Protein AF-A0A6P8B4L8-F1 (afdb_monomer_lite)

Sequence (142 aa):
MNILAIIWEIICDIYWSIISPDARINEINSLRQLIDVEESTYENYKSKLIDIGLDMTERLEISEMRHVASNRYTENLRRNPSSFRFTRDVRLRYIEELKELNEDLYQRLDKRGYWGRVRAERPVGSGSEDDVGEQTVLLTGK

Radius of gyration: 26.84 Å; chains: 1; bounding box: 80×72×47 Å

Secondary structure (DSSP, 8-state):
--HHHHHHHHHHHHHHHHH-HHHHHHHHHHHHHHHHHHHHHHHHHHHHHHHTT--HHHHHHHHHHHHHHHHHHHHHHHH-TT-HHHHHHHHHHHHHHHHHHHHHHHHHHHHTTHHHHHHHHS--------------------

pLDDT: mean 79.73, std 18.23, range [37.0, 97.44]

Foldseek 3Di:
DDPVVVVVLLVVQVVCVVVCPPVLVVLVVVLVVLLVVLVVLLVVLLVLCVVLPPDPVNNVVLVVLVVVLVVQLVVQCVVPVPRSVSNSVSSVVSSVSSVVSSVVSVVVCVVSVVVVVVVVPPPPDDDPPPPPPDDPDPPDDD

Structure (mmCIF, N/CA/C/O backbone):
data_AF-A0A6P8B4L8-F1
#
_entry.id   AF-A0A6P8B4L8-F1
#
loop_
_atom_site.group_PDB
_atom_site.id
_atom_site.type_symbol
_atom_site.label_atom_id
_atom_site.label_alt_id
_atom_site.label_comp_id
_atom_site.label_asym_id
_atom_site.label_entity_id
_atom_site.label_seq_id
_atom_site.pdbx_PDB_ins_code
_atom_site.Cartn_x
_atom_site.Cartn_y
_atom_site.Cartn_z
_atom_site.occupancy
_atom_site.B_iso_or_equiv
_atom_site.auth_seq_id
_atom_site.auth_comp_id
_atom_site.auth_asym_id
_atom_site.auth_atom_id
_atom_site.pdbx_PDB_model_num
ATOM 1 N N . MET A 1 1 ? 30.706 2.784 -6.603 1.00 54.56 1 MET A N 1
ATOM 2 C CA . MET A 1 1 ? 29.695 2.279 -7.561 1.00 54.56 1 MET A CA 1
ATOM 3 C C . MET A 1 1 ? 30.411 1.858 -8.834 1.00 54.56 1 MET A C 1
ATOM 5 O O . MET A 1 1 ? 31.164 2.661 -9.365 1.00 54.56 1 MET A O 1
ATOM 9 N N . ASN A 1 2 ? 30.241 0.611 -9.283 1.00 78.50 2 ASN A N 1
ATOM 10 C CA . ASN A 1 2 ? 30.944 0.080 -10.455 1.00 78.50 2 ASN A CA 1
ATOM 11 C C . ASN A 1 2 ? 30.200 0.443 -11.746 1.00 78.50 2 ASN A C 1
ATOM 13 O O . ASN A 1 2 ? 29.124 -0.084 -12.010 1.00 78.50 2 ASN A O 1
ATOM 17 N N . ILE A 1 3 ? 30.801 1.309 -12.563 1.00 76.75 3 ILE A N 1
ATOM 18 C CA . ILE A 1 3 ? 30.270 1.754 -13.864 1.00 76.75 3 ILE A CA 1
ATOM 19 C C . ILE A 1 3 ? 29.970 0.564 -14.793 1.00 76.75 3 ILE A C 1
ATOM 21 O O . ILE A 1 3 ? 28.965 0.566 -15.496 1.00 76.75 3 ILE A O 1
ATOM 25 N N . LEU A 1 4 ? 30.782 -0.494 -14.728 1.00 74.56 4 LEU A N 1
ATOM 26 C CA . LEU A 1 4 ? 30.583 -1.720 -15.507 1.00 74.56 4 LEU A CA 1
ATOM 27 C C . LEU A 1 4 ? 29.282 -2.460 -15.157 1.00 74.56 4 LEU A C 1
ATOM 29 O O . LEU A 1 4 ? 28.645 -3.008 -16.050 1.00 74.56 4 LEU A O 1
ATOM 33 N N . ALA A 1 5 ? 28.857 -2.439 -13.889 1.00 71.94 5 ALA A N 1
ATOM 34 C CA . ALA A 1 5 ? 27.598 -3.062 -13.477 1.00 71.94 5 ALA A CA 1
ATOM 35 C C . ALA A 1 5 ? 26.390 -2.289 -14.029 1.00 71.94 5 ALA A C 1
ATOM 37 O O . ALA A 1 5 ? 25.441 -2.896 -14.510 1.00 71.94 5 ALA A O 1
ATOM 38 N N . ILE A 1 6 ? 26.468 -0.955 -14.040 1.00 73.19 6 ILE A N 1
ATOM 39 C CA . ILE A 1 6 ? 25.416 -0.082 -14.580 1.00 73.19 6 ILE A CA 1
ATOM 40 C C . ILE A 1 6 ? 25.281 -0.278 -16.096 1.00 73.19 6 ILE A C 1
ATOM 42 O O . ILE A 1 6 ? 24.174 -0.419 -16.607 1.00 73.19 6 ILE A O 1
ATOM 46 N N . ILE A 1 7 ? 26.405 -0.327 -16.820 1.00 76.19 7 ILE A N 1
ATOM 47 C CA . ILE A 1 7 ? 26.408 -0.551 -18.274 1.00 76.19 7 ILE A CA 1
ATOM 48 C C . ILE A 1 7 ? 25.831 -1.932 -18.611 1.00 76.19 7 ILE A C 1
ATOM 50 O O . ILE A 1 7 ? 25.026 -2.050 -19.533 1.00 76.19 7 ILE A O 1
ATOM 54 N N . TRP A 1 8 ? 26.197 -2.964 -17.848 1.00 77.81 8 TRP A N 1
ATOM 55 C CA . TRP A 1 8 ? 25.658 -4.310 -18.031 1.00 77.81 8 TRP A CA 1
ATOM 56 C C . TRP A 1 8 ? 24.143 -4.369 -17.796 1.00 77.81 8 TRP A C 1
ATOM 58 O O . TRP A 1 8 ? 23.420 -4.949 -18.602 1.00 77.81 8 TRP A O 1
ATOM 68 N N . GLU A 1 9 ? 23.644 -3.711 -16.747 1.00 72.88 9 GLU A N 1
ATOM 69 C CA . GLU A 1 9 ? 22.206 -3.638 -16.464 1.00 72.88 9 GLU A CA 1
ATOM 70 C C . GLU A 1 9 ? 21.425 -2.938 -17.578 1.00 72.88 9 GLU A C 1
ATOM 72 O O . GLU A 1 9 ? 20.379 -3.437 -17.989 1.00 72.88 9 GLU A O 1
ATOM 77 N N . ILE A 1 10 ? 21.959 -1.842 -18.126 1.00 72.75 10 ILE A N 1
ATOM 78 C CA . ILE A 1 10 ? 21.347 -1.133 -19.258 1.00 72.75 10 ILE A CA 1
ATOM 79 C C . ILE A 1 10 ? 21.271 -2.043 -20.491 1.00 72.75 10 ILE A C 1
ATOM 81 O O . ILE A 1 10 ? 20.241 -2.083 -21.161 1.00 72.75 10 ILE A O 1
ATOM 85 N N . ILE A 1 11 ? 22.325 -2.809 -20.787 1.00 73.31 11 ILE A N 1
ATOM 86 C CA . ILE A 1 11 ? 22.344 -3.730 -21.933 1.00 73.31 11 ILE A CA 1
ATOM 87 C C . ILE A 1 11 ? 21.341 -4.872 -21.737 1.00 73.31 11 ILE A C 1
ATOM 89 O O . ILE A 1 11 ? 20.605 -5.197 -22.669 1.00 73.31 11 ILE A O 1
ATOM 93 N N . CYS A 1 12 ? 21.259 -5.457 -20.539 1.00 72.56 12 CYS A N 1
ATOM 94 C CA . CYS A 1 12 ? 20.261 -6.482 -20.232 1.00 72.56 12 CYS A CA 1
ATOM 95 C C . CYS A 1 12 ? 18.827 -5.942 -20.350 1.00 72.56 12 CYS A C 1
ATOM 97 O O . CYS A 1 12 ? 17.974 -6.620 -20.929 1.00 72.56 12 CYS A O 1
ATOM 99 N N . ASP A 1 13 ? 18.574 -4.720 -19.869 1.00 64.75 13 ASP A N 1
ATOM 100 C CA . ASP A 1 13 ? 17.277 -4.052 -20.007 1.00 64.75 13 ASP A CA 1
ATOM 101 C C . ASP A 1 13 ? 16.946 -3.783 -21.487 1.00 64.75 13 ASP A C 1
ATOM 103 O O . ASP A 1 13 ? 15.804 -4.007 -21.886 1.00 64.75 13 ASP A O 1
ATOM 107 N N . ILE A 1 14 ? 17.921 -3.381 -22.318 1.00 68.25 14 ILE A N 1
ATOM 108 C CA . ILE A 1 14 ? 17.771 -3.165 -23.775 1.00 68.25 14 ILE A CA 1
ATOM 109 C C . ILE A 1 14 ? 17.602 -4.475 -24.555 1.00 68.25 14 ILE A C 1
ATOM 111 O O . ILE A 1 14 ? 16.948 -4.481 -25.593 1.00 68.25 14 ILE A O 1
ATOM 115 N N . TYR A 1 15 ? 18.156 -5.589 -24.086 1.00 66.50 15 TYR A N 1
ATOM 116 C CA . TYR A 1 15 ? 18.000 -6.893 -24.733 1.00 66.50 15 TYR A CA 1
ATOM 117 C C . TYR A 1 15 ? 16.604 -7.479 -24.459 1.00 66.50 15 TYR A C 1
ATOM 119 O O . TYR A 1 15 ? 15.878 -7.828 -25.393 1.00 66.50 15 TYR A O 1
ATOM 127 N N . TRP A 1 16 ? 16.162 -7.464 -23.194 1.00 59.69 16 TRP A N 1
ATOM 128 C CA . TRP A 1 16 ? 14.785 -7.820 -22.815 1.00 59.69 16 TRP A CA 1
ATOM 129 C C . TRP A 1 16 ? 13.752 -6.856 -23.413 1.00 59.69 16 TRP A C 1
ATOM 131 O O . TRP A 1 16 ? 12.705 -7.295 -23.893 1.00 59.69 16 TRP A O 1
ATOM 141 N N . SER A 1 17 ? 14.101 -5.562 -23.456 1.00 59.28 17 SER A N 1
ATOM 142 C CA . SER A 1 17 ? 13.909 -4.657 -24.601 1.00 59.28 17 SER A CA 1
ATOM 143 C C . SER A 1 17 ? 13.073 -5.122 -25.784 1.00 59.28 17 SER A C 1
ATOM 145 O O . SER A 1 17 ? 11.916 -4.767 -25.999 1.00 59.28 17 SER A O 1
ATOM 147 N N . ILE A 1 18 ? 13.798 -5.886 -26.585 1.00 62.19 18 ILE A N 1
ATOM 148 C CA . ILE A 1 18 ? 13.570 -6.147 -27.991 1.00 62.19 18 ILE A CA 1
ATOM 149 C C . ILE A 1 18 ? 12.945 -7.534 -28.143 1.00 62.19 18 ILE A C 1
ATOM 151 O O . ILE A 1 18 ? 12.176 -7.764 -29.067 1.00 62.19 18 ILE A O 1
ATOM 155 N N . ILE A 1 19 ? 13.238 -8.444 -27.211 1.00 63.00 19 ILE A N 1
ATOM 156 C CA . ILE A 1 19 ? 12.796 -9.839 -27.268 1.00 63.00 19 ILE A CA 1
ATOM 157 C C . ILE A 1 19 ? 11.392 -10.019 -26.693 1.00 63.00 19 ILE A C 1
ATOM 159 O O . ILE A 1 19 ? 10.639 -10.866 -27.168 1.00 63.00 19 ILE A O 1
ATOM 163 N N . SER A 1 20 ? 11.015 -9.263 -25.657 1.00 65.56 20 SER A N 1
ATOM 164 C CA . SER A 1 20 ? 9.699 -9.417 -25.017 1.00 65.56 20 SER A CA 1
ATOM 165 C C . SER A 1 20 ? 9.192 -8.099 -24.418 1.00 65.56 20 SER A C 1
ATOM 167 O O . SER A 1 20 ? 9.119 -7.953 -23.193 1.00 65.56 20 SER A O 1
ATOM 169 N N . PRO A 1 21 ? 8.845 -7.108 -25.258 1.00 71.88 21 PRO A N 1
ATOM 170 C CA . PRO A 1 21 ? 8.238 -5.859 -24.796 1.00 71.88 21 PRO A CA 1
ATOM 171 C C . PRO A 1 21 ? 6.905 -6.104 -24.071 1.00 71.88 21 PRO A C 1
ATOM 173 O O . PRO A 1 21 ? 6.685 -5.542 -22.997 1.00 71.88 21 PRO A O 1
ATOM 176 N N . ASP A 1 22 ? 6.077 -7.018 -24.583 1.00 77.12 22 ASP A N 1
ATOM 177 C CA . ASP A 1 22 ? 4.767 -7.339 -24.004 1.00 77.12 22 ASP A CA 1
ATOM 178 C C . ASP A 1 22 ? 4.880 -7.938 -22.599 1.00 77.12 22 ASP A C 1
ATOM 180 O O . ASP A 1 22 ? 4.111 -7.583 -21.709 1.00 77.12 22 ASP A O 1
ATOM 184 N N . ALA A 1 23 ? 5.882 -8.789 -22.355 1.00 77.00 23 ALA A N 1
ATOM 185 C CA . ALA A 1 23 ? 6.108 -9.387 -21.038 1.00 77.00 23 ALA A CA 1
ATOM 186 C C . ALA A 1 23 ? 6.398 -8.323 -19.966 1.00 77.00 23 ALA A C 1
ATOM 188 O O . ALA A 1 23 ? 5.871 -8.405 -18.860 1.00 77.00 23 ALA A O 1
ATOM 189 N N . ARG A 1 24 ? 7.177 -7.286 -20.304 1.00 78.19 24 ARG A N 1
ATOM 190 C CA . ARG A 1 24 ? 7.504 -6.203 -19.363 1.00 78.19 24 ARG A CA 1
ATOM 191 C C . ARG A 1 24 ? 6.337 -5.262 -19.129 1.00 78.19 24 ARG A C 1
ATOM 193 O O . ARG A 1 24 ? 6.116 -4.853 -17.993 1.00 78.19 24 ARG A O 1
ATOM 200 N N . ILE A 1 25 ? 5.568 -4.951 -20.170 1.00 82.06 25 ILE A N 1
ATOM 201 C CA . ILE A 1 25 ? 4.331 -4.174 -20.025 1.00 82.06 25 ILE A CA 1
ATOM 202 C C . ILE A 1 25 ? 3.346 -4.932 -19.127 1.00 82.06 25 ILE A C 1
ATOM 204 O O . ILE A 1 25 ? 2.807 -4.350 -18.186 1.00 82.06 25 ILE A O 1
ATOM 208 N N . ASN A 1 26 ? 3.175 -6.236 -19.354 1.00 86.06 26 ASN A N 1
ATOM 209 C CA . ASN A 1 26 ? 2.320 -7.089 -18.532 1.00 86.06 26 ASN A CA 1
ATOM 210 C C . ASN A 1 26 ? 2.797 -7.149 -17.079 1.00 86.06 26 ASN A C 1
ATOM 212 O O . ASN A 1 26 ? 1.981 -7.019 -16.175 1.00 86.06 26 ASN A O 1
ATOM 216 N N . GLU A 1 27 ? 4.101 -7.280 -16.831 1.00 88.31 27 GLU A N 1
ATOM 217 C CA . GLU A 1 27 ? 4.649 -7.295 -15.471 1.00 88.31 27 GLU A CA 1
ATOM 218 C C . GLU A 1 27 ? 4.406 -5.968 -14.734 1.00 88.31 27 GLU A C 1
ATOM 220 O O . GLU A 1 27 ? 3.924 -5.975 -13.600 1.00 88.31 27 GLU A O 1
ATOM 225 N N . ILE A 1 28 ? 4.649 -4.818 -15.376 1.00 88.94 28 ILE A N 1
ATOM 226 C CA . ILE A 1 28 ? 4.343 -3.511 -14.768 1.00 88.94 28 ILE A CA 1
ATOM 227 C C . ILE A 1 28 ? 2.844 -3.351 -14.509 1.00 88.94 28 ILE A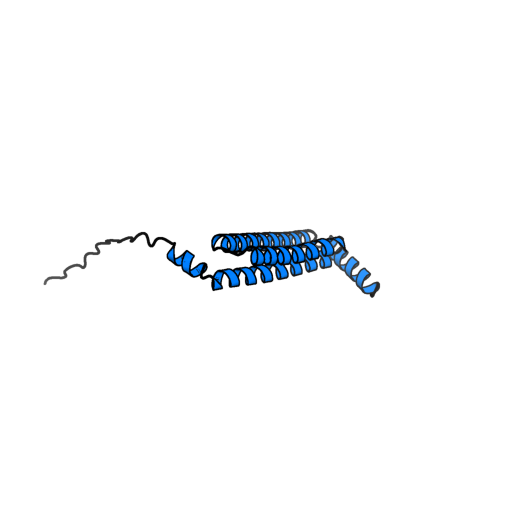 C 1
ATOM 229 O O . ILE A 1 28 ? 2.468 -2.832 -13.456 1.00 88.94 28 ILE A O 1
ATOM 233 N N . ASN A 1 29 ? 1.991 -3.793 -15.435 1.00 89.19 29 ASN A N 1
ATOM 234 C CA . ASN A 1 29 ? 0.542 -3.731 -15.266 1.00 89.19 29 ASN A CA 1
ATOM 235 C C . ASN A 1 29 ? 0.073 -4.606 -14.099 1.00 89.19 29 ASN A C 1
ATOM 237 O O . ASN A 1 29 ? -0.713 -4.138 -13.280 1.00 89.19 29 ASN A O 1
ATOM 241 N N . SER A 1 30 ? 0.603 -5.822 -13.968 1.00 92.00 30 SER A N 1
ATOM 242 C CA . SER A 1 30 ? 0.318 -6.707 -12.835 1.00 92.00 30 SER A CA 1
ATOM 243 C C . SER A 1 30 ? 0.750 -6.083 -11.508 1.00 92.00 30 SER A C 1
ATOM 245 O O . SER A 1 30 ? -0.012 -6.086 -10.545 1.00 92.00 30 SER A O 1
ATOM 247 N N . LEU A 1 31 ? 1.941 -5.476 -11.450 1.00 93.06 31 LEU A N 1
ATOM 248 C CA . LEU A 1 31 ? 2.401 -4.770 -10.249 1.00 93.06 31 LEU A CA 1
ATOM 249 C C . LEU A 1 31 ? 1.521 -3.564 -9.916 1.00 93.06 31 LEU A C 1
ATOM 251 O O . LEU A 1 31 ? 1.259 -3.304 -8.747 1.00 93.06 31 LEU A O 1
ATOM 255 N N . ARG A 1 32 ? 1.047 -2.832 -10.928 1.00 93.12 32 ARG A N 1
ATOM 256 C CA . ARG A 1 32 ? 0.111 -1.723 -10.731 1.00 93.12 32 ARG A CA 1
ATOM 257 C C . ARG A 1 32 ? -1.222 -2.208 -10.163 1.00 93.12 32 ARG A C 1
ATOM 259 O O . ARG A 1 32 ? -1.683 -1.638 -9.188 1.00 93.12 32 ARG A O 1
ATOM 266 N N . GLN A 1 33 ? -1.787 -3.280 -10.716 1.00 94.31 33 GLN A N 1
ATOM 267 C CA . GLN A 1 33 ? -3.020 -3.878 -10.197 1.00 94.31 33 GLN A CA 1
ATOM 268 C C . GLN A 1 33 ? -2.863 -4.342 -8.746 1.00 94.31 33 GLN A C 1
ATOM 270 O O . GLN A 1 33 ? -3.761 -4.133 -7.939 1.00 94.31 33 GLN A O 1
ATOM 275 N N . LEU A 1 34 ? -1.718 -4.936 -8.396 1.00 95.12 34 LEU A N 1
ATOM 276 C CA . LEU A 1 34 ? -1.430 -5.321 -7.014 1.00 95.12 34 LEU A CA 1
ATOM 277 C C . LEU A 1 34 ? -1.364 -4.108 -6.082 1.00 95.12 34 LEU A C 1
ATOM 279 O O . LEU A 1 34 ? -1.945 -4.154 -5.005 1.00 95.12 34 LEU A O 1
ATOM 283 N N . ILE A 1 35 ? -0.712 -3.019 -6.501 1.00 95.94 35 ILE A N 1
ATOM 284 C CA . ILE A 1 35 ? -0.715 -1.762 -5.741 1.00 95.94 35 ILE A CA 1
ATOM 285 C C . ILE A 1 35 ? -2.154 -1.277 -5.533 1.00 95.94 35 ILE A C 1
ATOM 287 O O . ILE A 1 35 ? -2.540 -1.039 -4.395 1.00 95.94 35 ILE A O 1
ATOM 291 N N . ASP A 1 36 ? -2.962 -1.206 -6.594 1.00 95.38 36 ASP A N 1
ATOM 292 C CA . ASP A 1 36 ? -4.349 -0.730 -6.513 1.00 95.38 36 ASP A CA 1
ATOM 293 C C . ASP A 1 36 ? -5.188 -1.575 -5.525 1.00 95.38 36 ASP A C 1
ATOM 295 O O . ASP A 1 36 ? -5.989 -1.038 -4.755 1.00 95.38 36 ASP A O 1
ATOM 299 N N . VAL A 1 37 ? -4.984 -2.899 -5.501 1.00 96.50 37 VAL A N 1
ATOM 300 C CA . VAL A 1 37 ? -5.649 -3.818 -4.558 1.00 96.50 37 VAL A CA 1
ATOM 301 C C . VAL A 1 37 ? -5.232 -3.547 -3.115 1.00 96.50 37 VAL A C 1
ATOM 303 O O . VAL A 1 37 ? -6.086 -3.466 -2.227 1.00 96.50 37 VAL A O 1
ATOM 306 N N . GLU A 1 38 ? -3.935 -3.407 -2.859 1.00 96.69 38 GLU A N 1
ATOM 307 C CA . GLU A 1 38 ? -3.435 -3.169 -1.506 1.00 96.69 38 GLU A CA 1
ATOM 308 C C . GLU A 1 38 ? -3.823 -1.770 -0.997 1.00 96.69 38 GLU A C 1
ATOM 310 O O . GLU A 1 38 ? -4.170 -1.618 0.174 1.00 96.69 38 GLU A O 1
ATOM 315 N N . GLU A 1 39 ? -3.862 -0.759 -1.869 1.00 96.06 39 GLU A N 1
ATOM 316 C CA . GLU A 1 39 ? -4.360 0.582 -1.539 1.00 96.06 39 GLU A CA 1
ATOM 317 C C . GLU A 1 39 ? -5.860 0.574 -1.224 1.00 96.06 39 GLU A C 1
ATOM 319 O O . GLU A 1 39 ? -6.300 1.187 -0.250 1.00 96.06 39 GLU A O 1
ATOM 324 N N . SER A 1 40 ? -6.653 -0.168 -2.002 1.00 96.56 40 SER A N 1
ATOM 325 C CA . SER A 1 40 ? -8.078 -0.353 -1.720 1.00 96.56 40 SER A CA 1
ATOM 326 C C . SER A 1 40 ? -8.305 -1.064 -0.383 1.00 96.56 40 SER A C 1
ATOM 328 O O . SER A 1 40 ? -9.190 -0.683 0.387 1.00 96.56 40 SER A O 1
ATOM 330 N N . THR A 1 41 ? -7.478 -2.066 -0.078 1.00 95.56 41 THR A N 1
ATOM 331 C CA . THR A 1 41 ? -7.521 -2.803 1.192 1.00 95.56 41 THR A CA 1
ATOM 332 C C . THR A 1 41 ? -7.192 -1.889 2.372 1.00 95.56 41 THR A C 1
ATOM 334 O O . THR A 1 41 ? -7.924 -1.889 3.365 1.00 95.56 41 THR A O 1
ATOM 337 N N . TYR A 1 42 ? -6.170 -1.043 2.227 1.00 96.88 42 TYR A N 1
ATOM 338 C CA . TYR A 1 42 ? -5.793 -0.040 3.220 1.00 96.88 42 TYR A CA 1
ATOM 339 C C . TYR A 1 42 ? -6.950 0.913 3.533 1.00 96.88 42 TYR A C 1
ATOM 341 O O . TYR A 1 42 ? -7.330 1.068 4.697 1.00 96.88 42 TYR A O 1
ATOM 349 N N . GLU A 1 43 ? -7.558 1.520 2.508 1.00 96.00 43 GLU A N 1
ATOM 350 C CA . GLU A 1 43 ? -8.673 2.454 2.710 1.00 96.00 43 GLU A CA 1
ATOM 351 C C . GLU A 1 43 ? -9.890 1.760 3.337 1.00 96.00 43 GLU A C 1
ATOM 353 O O . GLU A 1 43 ? -10.552 2.324 4.210 1.00 96.00 43 GLU A O 1
ATOM 358 N N . ASN A 1 44 ? -10.148 0.503 2.966 1.00 95.75 44 ASN A N 1
ATOM 359 C CA . ASN A 1 44 ? -11.214 -0.300 3.557 1.00 95.75 44 ASN A CA 1
ATOM 360 C C . ASN A 1 44 ? -10.984 -0.526 5.062 1.00 95.75 44 ASN A C 1
ATOM 362 O O . ASN A 1 44 ? -11.870 -0.252 5.875 1.00 95.75 44 ASN A O 1
ATOM 366 N N . TYR A 1 45 ? -9.792 -0.983 5.457 1.00 94.56 45 TYR A N 1
ATOM 367 C CA . TYR A 1 45 ? -9.478 -1.217 6.868 1.00 94.56 45 TYR A CA 1
ATOM 368 C C . TYR A 1 45 ? -9.454 0.069 7.685 1.00 94.56 45 TYR A C 1
ATOM 370 O O . TYR A 1 45 ? -10.015 0.113 8.781 1.00 94.56 45 TYR A O 1
ATOM 378 N N . LYS A 1 46 ? -8.883 1.139 7.133 1.00 94.44 46 LYS A N 1
ATOM 379 C CA . LYS A 1 46 ? -8.888 2.462 7.753 1.00 94.44 46 LYS A CA 1
ATOM 380 C C . LYS A 1 46 ? -10.311 2.978 7.978 1.00 94.44 46 LYS A C 1
ATOM 382 O O . LYS A 1 46 ? -10.607 3.448 9.074 1.00 94.44 46 LYS A O 1
ATOM 387 N N . SER A 1 47 ? -11.199 2.865 6.986 1.00 93.19 47 SER A N 1
ATOM 388 C CA . SER A 1 47 ? -12.605 3.270 7.129 1.00 93.19 47 SER A CA 1
ATOM 389 C C . SER A 1 47 ? -13.301 2.487 8.242 1.00 93.19 47 SER A C 1
ATOM 391 O O . SER A 1 47 ? -13.939 3.075 9.106 1.00 93.19 47 SER A O 1
ATOM 393 N N . LYS A 1 48 ? -13.105 1.167 8.294 1.00 92.56 48 LYS A N 1
ATOM 394 C CA . LYS A 1 48 ? -13.689 0.325 9.348 1.00 92.56 48 LYS A CA 1
ATOM 395 C C . LYS A 1 48 ? -13.177 0.681 10.739 1.00 92.56 48 LYS A C 1
ATOM 397 O O . LYS A 1 48 ? -13.947 0.673 11.695 1.00 92.56 48 LYS A O 1
ATOM 402 N N . LEU A 1 49 ? -11.887 0.997 10.863 1.00 92.12 49 LEU A N 1
ATOM 403 C CA . LEU A 1 49 ? -11.303 1.472 12.118 1.00 92.12 49 LEU A CA 1
ATOM 404 C C . LEU A 1 49 ? -11.957 2.788 12.556 1.00 92.12 49 LEU A C 1
ATOM 406 O O . LEU A 1 49 ? -12.311 2.952 13.723 1.00 92.12 49 LEU A O 1
ATOM 410 N N . ILE A 1 50 ? -12.154 3.710 11.615 1.00 90.88 50 ILE A N 1
ATOM 411 C CA . ILE A 1 50 ? -12.856 4.974 11.844 1.00 90.88 50 ILE A CA 1
ATOM 412 C C . ILE A 1 50 ? -14.278 4.728 12.366 1.00 90.88 50 ILE A C 1
ATOM 414 O O . ILE A 1 50 ? -14.651 5.347 13.364 1.00 90.88 50 ILE A O 1
ATOM 418 N N . ASP A 1 51 ? -15.016 3.799 11.759 1.00 90.12 51 ASP A N 1
ATOM 419 C CA . ASP A 1 51 ? -16.400 3.476 12.129 1.00 90.12 51 ASP A CA 1
ATOM 420 C C . ASP A 1 51 ? -16.517 2.910 13.551 1.00 90.12 51 ASP A C 1
ATOM 422 O O . ASP A 1 51 ? -17.469 3.211 14.270 1.00 90.12 51 ASP A O 1
ATOM 426 N N . ILE A 1 52 ? -15.523 2.139 14.005 1.00 89.12 52 ILE A N 1
ATOM 427 C CA . ILE A 1 52 ? -15.483 1.601 15.377 1.00 89.12 52 ILE A CA 1
ATOM 428 C C . ILE A 1 52 ? -14.868 2.557 16.408 1.00 89.12 52 ILE A C 1
ATOM 430 O O . ILE A 1 52 ? -14.626 2.152 17.548 1.00 89.12 52 ILE A O 1
ATOM 434 N N . GLY A 1 53 ? -14.613 3.812 16.030 1.00 87.19 53 GLY A N 1
ATOM 435 C CA . GLY A 1 53 ? -14.153 4.853 16.947 1.00 87.19 53 GLY A CA 1
ATOM 436 C C . GLY A 1 53 ? -12.634 4.937 17.107 1.00 87.19 53 GLY A C 1
ATOM 437 O O . GLY A 1 53 ? -12.148 5.091 18.225 1.00 87.19 53 GLY A O 1
ATOM 438 N N . LEU A 1 54 ? -11.876 4.830 16.010 1.00 90.00 54 LEU A N 1
ATOM 439 C CA . LEU A 1 54 ? -10.442 5.152 15.987 1.00 90.00 54 LEU A CA 1
ATOM 440 C C . LEU A 1 54 ? -10.205 6.608 16.416 1.00 90.00 54 LEU A C 1
ATOM 442 O O . LEU A 1 54 ? -10.823 7.524 15.848 1.00 90.00 54 LEU A O 1
ATOM 446 N N . ASP A 1 55 ? -9.308 6.813 17.383 1.00 90.69 55 ASP A N 1
ATOM 447 C CA . ASP A 1 55 ? -9.027 8.139 17.931 1.00 90.69 55 ASP A CA 1
ATOM 448 C C . ASP A 1 55 ? -8.228 9.021 16.950 1.00 90.69 55 ASP A C 1
ATOM 450 O O . ASP A 1 55 ? -7.707 8.561 15.932 1.00 90.69 55 ASP A O 1
ATOM 454 N N . MET A 1 56 ? -8.172 10.331 17.214 1.00 90.19 56 MET A N 1
ATOM 455 C CA . MET A 1 56 ? -7.518 11.277 16.302 1.00 90.19 56 MET A CA 1
ATOM 456 C C . MET A 1 56 ? -6.000 11.068 16.210 1.00 90.19 56 MET A C 1
ATOM 458 O O . MET A 1 56 ? -5.420 11.290 15.149 1.00 90.19 56 MET A O 1
ATOM 462 N N . THR A 1 57 ? -5.359 10.627 17.289 1.00 92.88 57 THR A N 1
ATOM 463 C CA . THR A 1 57 ? -3.914 10.391 17.332 1.00 92.88 57 THR A CA 1
ATOM 464 C C . THR A 1 57 ? -3.553 9.173 16.486 1.00 92.88 57 THR A C 1
ATOM 466 O O . THR A 1 57 ? -2.683 9.263 15.624 1.00 92.88 57 THR A O 1
ATOM 469 N N . GLU A 1 58 ? -4.282 8.069 16.644 1.00 90.50 58 GLU A N 1
ATOM 470 C CA . GLU A 1 58 ? -4.128 6.852 15.844 1.00 90.50 58 GLU A CA 1
ATOM 471 C C . GLU A 1 58 ? -4.424 7.117 14.358 1.00 90.50 58 GLU A C 1
ATOM 473 O O . GLU A 1 58 ? -3.744 6.594 13.476 1.00 90.50 58 GLU A O 1
ATOM 478 N N . ARG A 1 59 ? -5.411 7.970 14.045 1.00 91.25 59 ARG A N 1
ATOM 479 C CA . ARG A 1 59 ? -5.689 8.394 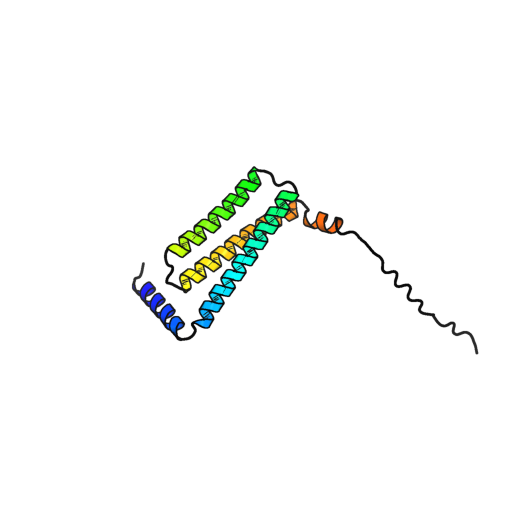12.658 1.00 91.25 59 ARG A CA 1
ATOM 480 C C . ARG A 1 59 ? -4.512 9.130 12.025 1.00 91.25 59 ARG A C 1
ATOM 482 O O . ARG A 1 59 ? -4.245 8.927 10.836 1.00 91.25 59 ARG A O 1
ATOM 489 N N . LEU A 1 60 ? -3.858 10.007 12.788 1.00 93.31 60 LEU A N 1
ATOM 490 C CA . LEU A 1 60 ? -2.685 10.748 12.329 1.00 93.31 60 LEU A CA 1
ATOM 491 C C . LEU A 1 60 ? -1.503 9.804 12.120 1.00 93.31 60 LEU A C 1
ATOM 493 O O . LEU A 1 60 ? -0.913 9.840 11.047 1.00 93.31 60 LEU A O 1
ATOM 497 N N . GLU A 1 61 ? -1.239 8.913 13.075 1.00 93.81 61 GLU A N 1
ATOM 498 C CA . GLU A 1 61 ? -0.188 7.892 12.986 1.00 93.81 61 GLU A CA 1
ATOM 499 C C . GLU A 1 61 ? -0.351 7.026 11.724 1.00 93.81 61 GLU A C 1
ATOM 501 O O . GLU A 1 61 ? 0.563 6.925 10.908 1.00 93.81 61 GLU A O 1
ATOM 506 N N . ILE A 1 62 ? -1.546 6.466 11.500 1.00 93.00 62 ILE A N 1
ATOM 507 C CA . ILE A 1 62 ? -1.849 5.643 10.317 1.00 93.00 62 ILE A CA 1
ATOM 508 C C . ILE A 1 62 ? -1.647 6.440 9.020 1.00 93.00 62 ILE A C 1
ATOM 510 O O . ILE A 1 62 ? -1.055 5.947 8.056 1.00 93.00 62 ILE A O 1
ATOM 514 N N . SER A 1 63 ? -2.100 7.696 8.998 1.00 92.69 63 SER A N 1
ATOM 515 C CA . SER A 1 63 ? -1.948 8.565 7.828 1.00 92.69 63 SER A CA 1
ATOM 516 C C . SER A 1 63 ? -0.486 8.937 7.567 1.00 92.69 63 SER A C 1
ATOM 518 O O . SER A 1 63 ? -0.077 9.005 6.408 1.00 92.69 63 SER A O 1
ATOM 520 N N . GLU A 1 64 ? 0.311 9.141 8.615 1.00 95.12 64 GLU A N 1
ATOM 521 C CA . GLU A 1 64 ? 1.741 9.434 8.518 1.00 95.12 64 GLU A CA 1
ATOM 522 C C . GLU A 1 64 ? 2.517 8.231 7.980 1.00 95.12 64 GLU A C 1
ATOM 524 O O . GLU A 1 64 ? 3.272 8.378 7.018 1.00 95.12 64 GLU A O 1
ATOM 529 N N . MET A 1 65 ? 2.274 7.029 8.510 1.00 92.69 65 MET A N 1
ATOM 530 C CA . MET A 1 65 ? 2.916 5.807 8.014 1.00 92.69 65 MET A CA 1
ATOM 531 C C . MET A 1 65 ? 2.637 5.593 6.518 1.00 92.69 65 MET A C 1
ATOM 533 O O . MET A 1 65 ? 3.554 5.349 5.726 1.00 92.69 65 MET A O 1
ATOM 537 N N . ARG A 1 66 ? 1.380 5.786 6.098 1.00 94.56 66 ARG A N 1
ATOM 538 C CA . ARG A 1 66 ? 0.978 5.738 4.686 1.00 94.56 66 ARG A CA 1
ATOM 539 C C . ARG A 1 66 ? 1.676 6.803 3.841 1.00 94.56 66 ARG A C 1
ATOM 541 O O . ARG A 1 66 ? 2.100 6.521 2.715 1.00 94.56 66 ARG A O 1
ATOM 548 N N . HIS A 1 67 ? 1.786 8.022 4.362 1.00 95.25 67 HIS A N 1
ATOM 549 C CA . HIS A 1 67 ? 2.442 9.131 3.678 1.00 95.25 67 HIS A CA 1
ATOM 550 C C . HIS A 1 67 ? 3.935 8.858 3.461 1.00 95.25 67 HIS A C 1
ATOM 552 O O . HIS A 1 67 ? 4.438 9.050 2.354 1.00 95.25 67 HIS A O 1
ATOM 558 N N . VAL A 1 68 ? 4.629 8.337 4.476 1.00 95.75 68 VAL A N 1
ATOM 559 C CA . VAL A 1 68 ? 6.052 7.981 4.399 1.00 95.75 68 VAL A CA 1
ATOM 560 C C . VAL A 1 68 ? 6.305 6.920 3.323 1.00 95.75 68 VAL A C 1
ATOM 562 O O . VAL A 1 68 ? 7.192 7.113 2.487 1.00 95.75 68 VAL A O 1
ATOM 565 N N . ALA A 1 69 ? 5.508 5.845 3.288 1.00 93.56 69 ALA A N 1
ATOM 566 C CA . ALA A 1 69 ? 5.616 4.802 2.260 1.00 93.56 69 ALA A CA 1
ATOM 567 C C . ALA A 1 69 ? 5.385 5.368 0.843 1.00 93.56 69 ALA A C 1
ATOM 569 O O . ALA A 1 69 ? 6.182 5.164 -0.076 1.00 93.56 69 ALA A O 1
ATOM 570 N N . SER A 1 70 ? 4.336 6.179 0.677 1.00 94.25 70 SER A N 1
ATOM 571 C CA . SER A 1 70 ? 3.979 6.792 -0.614 1.00 94.25 70 SER A CA 1
ATOM 572 C C . SER A 1 70 ? 5.050 7.765 -1.126 1.00 94.25 70 SER A C 1
ATOM 574 O O . SER A 1 70 ? 5.374 7.786 -2.321 1.00 94.25 70 SER A O 1
ATOM 576 N N . ASN A 1 71 ? 5.641 8.558 -0.226 1.00 95.06 71 ASN A N 1
ATOM 577 C CA . ASN A 1 71 ? 6.741 9.460 -0.562 1.00 95.06 71 ASN A CA 1
ATOM 578 C C . ASN A 1 71 ? 7.974 8.675 -1.000 1.00 95.06 71 ASN A C 1
ATOM 580 O O . ASN A 1 71 ? 8.539 8.968 -2.053 1.00 95.06 71 ASN A O 1
ATOM 584 N N . ARG A 1 72 ? 8.355 7.634 -0.250 1.00 93.06 72 ARG A N 1
ATOM 585 C CA . ARG A 1 72 ? 9.495 6.775 -0.592 1.00 93.06 72 ARG A CA 1
ATOM 586 C C . ARG A 1 72 ? 9.311 6.115 -1.957 1.00 93.06 72 ARG A C 1
ATOM 588 O O . ARG A 1 72 ? 10.254 6.079 -2.749 1.00 93.06 72 ARG A O 1
ATOM 595 N N . TYR A 1 73 ? 8.110 5.627 -2.256 1.00 92.94 73 TYR A N 1
ATOM 596 C CA . TYR A 1 73 ? 7.767 5.075 -3.565 1.00 92.94 73 TYR A CA 1
ATOM 597 C C . TYR A 1 73 ? 7.954 6.103 -4.689 1.00 92.94 73 TYR A C 1
ATOM 599 O O . TYR A 1 73 ? 8.679 5.854 -5.658 1.00 92.94 73 TYR A O 1
ATOM 607 N N . THR A 1 74 ? 7.365 7.289 -4.526 1.00 91.69 74 THR A N 1
ATOM 608 C CA . THR A 1 74 ? 7.396 8.360 -5.532 1.00 91.69 74 THR A CA 1
ATOM 609 C C . THR A 1 74 ? 8.810 8.894 -5.761 1.00 91.69 74 THR A C 1
ATOM 611 O O . THR A 1 74 ? 9.236 9.068 -6.905 1.00 91.69 74 THR A O 1
ATOM 614 N N . GLU A 1 75 ? 9.563 9.139 -4.689 1.00 92.56 75 GLU A N 1
ATOM 615 C CA . GLU A 1 75 ? 10.949 9.598 -4.770 1.00 92.56 75 GLU A CA 1
ATOM 616 C C . GLU A 1 75 ? 11.844 8.568 -5.445 1.00 92.56 75 GLU A C 1
ATOM 618 O O . GLU A 1 75 ? 12.635 8.923 -6.320 1.00 92.56 75 GLU A O 1
ATOM 623 N N . ASN A 1 76 ? 11.709 7.289 -5.083 1.00 89.69 76 ASN A N 1
ATOM 624 C CA . ASN A 1 76 ? 12.518 6.247 -5.692 1.00 89.69 76 ASN A CA 1
ATOM 625 C C . ASN A 1 76 ? 12.218 6.117 -7.182 1.00 89.69 76 ASN A C 1
ATOM 627 O O . ASN A 1 76 ? 13.165 6.115 -7.960 1.00 89.69 76 ASN A O 1
ATOM 631 N N . LEU A 1 77 ? 10.951 6.119 -7.610 1.00 88.44 77 LEU A N 1
ATOM 632 C CA . LEU A 1 77 ? 10.615 6.084 -9.039 1.00 88.44 77 LEU A CA 1
ATOM 633 C C . LEU A 1 77 ? 11.211 7.256 -9.833 1.00 88.44 77 LEU A C 1
ATOM 635 O O . LEU A 1 77 ? 11.602 7.077 -10.986 1.00 88.44 77 LEU A O 1
ATOM 639 N N . ARG A 1 78 ? 11.330 8.443 -9.225 1.00 86.94 78 ARG A N 1
ATOM 640 C CA . ARG A 1 78 ? 11.9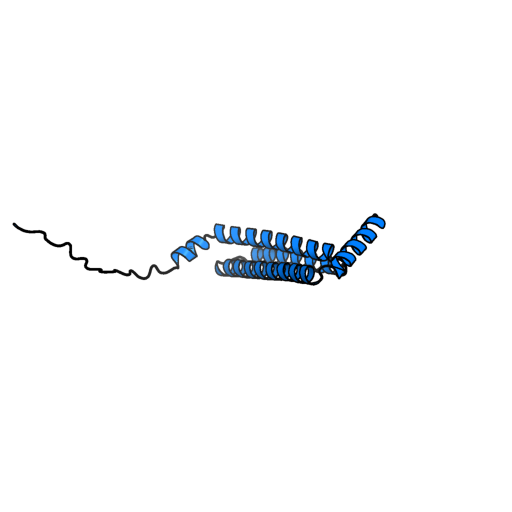45 9.614 -9.871 1.00 86.94 78 ARG A CA 1
ATOM 641 C C . ARG A 1 78 ? 13.459 9.487 -10.057 1.00 86.94 78 ARG A C 1
ATOM 643 O O . ARG A 1 78 ? 13.993 10.115 -10.966 1.00 86.94 78 ARG A O 1
ATOM 650 N N . ARG A 1 79 ? 14.158 8.702 -9.227 1.00 83.31 79 ARG A N 1
ATOM 651 C CA . ARG A 1 79 ? 15.632 8.601 -9.261 1.00 83.31 79 ARG A CA 1
ATOM 652 C C . ARG A 1 79 ? 16.164 7.932 -10.524 1.00 83.31 79 ARG A C 1
ATOM 654 O O . ARG A 1 79 ? 17.228 8.319 -10.996 1.00 83.31 79 ARG A O 1
ATOM 661 N N . ASN A 1 80 ? 15.468 6.923 -11.046 1.00 77.12 80 ASN A N 1
ATOM 662 C CA . ASN A 1 80 ? 15.915 6.208 -12.240 1.00 77.12 80 ASN A CA 1
ATOM 663 C C . ASN A 1 80 ? 14.729 5.638 -13.043 1.00 77.12 80 ASN A C 1
ATOM 665 O O . ASN A 1 80 ? 14.456 4.438 -12.978 1.00 77.12 80 ASN A O 1
ATOM 669 N N . PRO A 1 81 ? 14.005 6.491 -13.791 1.00 71.94 81 PRO A N 1
ATOM 670 C CA . PRO A 1 81 ? 12.782 6.096 -14.491 1.00 71.94 81 PRO A CA 1
ATOM 671 C C . PRO A 1 81 ? 13.028 5.205 -15.719 1.00 71.94 81 PRO A C 1
ATOM 673 O O . PRO A 1 81 ? 12.087 4.613 -16.240 1.00 71.94 81 PRO A O 1
ATOM 676 N N . SER A 1 82 ? 14.269 5.120 -16.210 1.00 71.38 82 SER A N 1
ATOM 677 C CA . SER A 1 82 ? 14.619 4.413 -17.447 1.00 71.38 82 SER A CA 1
ATOM 678 C C . SER A 1 82 ? 15.035 2.956 -17.242 1.00 71.38 82 SER A C 1
ATOM 680 O O . SER A 1 82 ? 15.021 2.198 -18.210 1.00 71.38 82 SER A O 1
ATOM 682 N N . SER A 1 83 ? 15.372 2.537 -16.017 1.00 82.75 83 SER A N 1
ATOM 683 C CA . SER A 1 83 ? 15.651 1.125 -15.733 1.00 82.75 83 SER A CA 1
ATOM 684 C C . SER A 1 83 ? 14.371 0.380 -15.367 1.00 82.75 83 SER A C 1
ATOM 686 O O . SER A 1 83 ? 13.702 0.705 -14.379 1.00 82.75 83 SER A O 1
ATOM 688 N N . PHE A 1 84 ? 14.058 -0.660 -16.140 1.00 83.19 84 PHE A N 1
ATOM 689 C CA . PHE A 1 84 ? 12.911 -1.530 -15.896 1.00 83.19 84 PHE A CA 1
ATOM 690 C C . PHE A 1 84 ? 13.079 -2.281 -14.576 1.00 83.19 84 PHE A C 1
ATOM 692 O O . PHE A 1 84 ? 12.179 -2.259 -13.738 1.00 83.19 84 PHE A O 1
ATOM 699 N N . ARG A 1 85 ? 14.250 -2.891 -14.358 1.00 84.69 85 ARG A N 1
ATOM 700 C CA . ARG A 1 85 ? 14.543 -3.641 -13.132 1.00 84.69 85 ARG A CA 1
ATOM 701 C C . ARG A 1 85 ? 14.399 -2.773 -11.887 1.00 84.69 85 ARG A C 1
ATOM 703 O O . ARG A 1 85 ? 13.718 -3.163 -10.945 1.00 84.69 85 ARG A O 1
ATOM 710 N N . PHE A 1 86 ? 14.985 -1.578 -11.899 1.00 86.44 86 PHE A N 1
ATOM 711 C CA . PHE A 1 86 ? 14.870 -0.655 -10.773 1.00 86.44 86 PHE A CA 1
ATOM 712 C C . PHE A 1 86 ? 13.407 -0.266 -10.517 1.00 86.44 86 PHE A C 1
ATOM 714 O O . PHE A 1 86 ? 12.921 -0.314 -9.389 1.00 86.44 86 PHE A O 1
ATOM 721 N N . THR A 1 87 ? 12.685 0.054 -11.587 1.00 88.38 87 THR A N 1
ATOM 722 C CA . THR A 1 87 ? 11.269 0.418 -11.566 1.00 88.38 87 THR A CA 1
ATOM 723 C C . THR A 1 87 ? 10.374 -0.714 -11.032 1.00 88.38 87 THR A C 1
ATOM 725 O O . THR A 1 87 ? 9.430 -0.459 -10.278 1.00 88.38 87 THR A O 1
ATOM 728 N N . ARG A 1 88 ? 10.680 -1.968 -11.379 1.00 90.88 88 ARG A N 1
ATOM 729 C CA . ARG A 1 88 ? 10.037 -3.175 -10.847 1.00 90.88 88 ARG A CA 1
ATOM 730 C C . ARG A 1 88 ? 10.321 -3.343 -9.356 1.00 90.88 88 ARG A C 1
ATOM 732 O O . ARG A 1 88 ? 9.389 -3.480 -8.571 1.00 90.88 88 ARG A O 1
ATOM 739 N N . ASP A 1 89 ? 11.589 -3.277 -8.961 1.00 91.69 89 ASP A N 1
ATOM 740 C CA . ASP A 1 89 ? 12.017 -3.497 -7.577 1.00 91.69 89 ASP A CA 1
ATOM 741 C C . ASP A 1 89 ? 11.461 -2.412 -6.630 1.00 91.69 89 ASP A C 1
ATOM 743 O O . ASP A 1 89 ? 11.120 -2.690 -5.483 1.00 91.69 89 ASP A O 1
ATOM 747 N N . VAL A 1 90 ? 11.315 -1.168 -7.104 1.00 93.00 90 VAL A N 1
ATOM 748 C CA . VAL A 1 90 ? 10.643 -0.092 -6.353 1.00 93.00 90 VAL A CA 1
ATOM 749 C C . VAL A 1 90 ? 9.155 -0.385 -6.145 1.00 93.00 90 VAL A C 1
ATOM 751 O O . VAL A 1 90 ? 8.658 -0.171 -5.042 1.00 93.00 90 VAL A O 1
ATOM 754 N N . ARG A 1 91 ? 8.447 -0.893 -7.164 1.00 94.19 91 ARG A N 1
ATOM 755 C CA . ARG A 1 91 ? 7.032 -1.285 -7.029 1.00 94.19 91 ARG A CA 1
ATOM 756 C C . ARG A 1 91 ? 6.845 -2.468 -6.087 1.00 94.19 91 ARG A C 1
ATOM 758 O O . ARG A 1 91 ? 5.948 -2.415 -5.258 1.00 94.19 91 ARG A O 1
ATOM 765 N N . LEU A 1 92 ? 7.693 -3.492 -6.184 1.00 94.88 92 LEU A N 1
ATOM 766 C CA . LEU A 1 92 ? 7.646 -4.653 -5.289 1.00 94.88 92 LEU A CA 1
ATOM 767 C C . LEU A 1 92 ? 7.812 -4.246 -3.823 1.00 94.88 92 LEU A C 1
ATOM 769 O O . LEU A 1 92 ? 6.978 -4.607 -3.002 1.00 94.88 92 LEU A O 1
ATOM 773 N N . ARG A 1 93 ? 8.814 -3.413 -3.515 1.00 96.19 93 ARG A N 1
ATOM 774 C CA . ARG A 1 93 ? 9.003 -2.894 -2.151 1.00 96.19 93 ARG A CA 1
ATOM 775 C C . ARG A 1 93 ? 7.800 -2.106 -1.645 1.00 96.19 93 ARG A C 1
ATOM 777 O O . ARG A 1 93 ? 7.419 -2.247 -0.496 1.00 96.19 93 ARG A O 1
ATOM 784 N N . TYR A 1 94 ? 7.191 -1.284 -2.494 1.00 96.75 94 TYR A N 1
ATOM 785 C CA . TYR A 1 94 ? 6.008 -0.525 -2.093 1.00 96.75 94 TYR A CA 1
ATOM 786 C C . TYR A 1 94 ? 4.788 -1.425 -1.832 1.00 96.75 94 TYR A C 1
ATOM 788 O O . TYR A 1 94 ? 4.023 -1.156 -0.912 1.00 96.75 94 TYR A O 1
ATOM 796 N N . ILE A 1 95 ? 4.631 -2.520 -2.586 1.00 97.12 95 ILE A N 1
ATOM 797 C CA . ILE A 1 95 ? 3.619 -3.552 -2.303 1.00 97.12 95 ILE A CA 1
ATOM 798 C C . ILE A 1 95 ? 3.886 -4.211 -0.942 1.00 97.12 95 ILE A C 1
ATOM 800 O O . ILE A 1 95 ? 2.946 -4.435 -0.188 1.00 97.12 95 ILE A O 1
ATOM 804 N N . GLU A 1 96 ? 5.143 -4.519 -0.613 1.00 97.31 96 GLU A N 1
ATOM 805 C CA . GLU A 1 96 ? 5.513 -5.072 0.699 1.00 97.31 96 GLU A CA 1
ATOM 806 C C . GLU A 1 96 ? 5.184 -4.094 1.836 1.00 97.31 96 GLU A C 1
ATOM 808 O O . GLU A 1 96 ? 4.498 -4.478 2.778 1.00 97.31 96 GLU A O 1
ATOM 813 N N . GLU A 1 97 ? 5.559 -2.818 1.703 1.00 96.56 97 GLU A N 1
ATOM 814 C CA . GLU A 1 97 ? 5.219 -1.770 2.680 1.00 96.56 97 GLU A CA 1
ATOM 815 C C . GLU A 1 97 ? 3.697 -1.626 2.857 1.00 96.56 97 GLU A C 1
ATOM 817 O O . GLU A 1 97 ? 3.198 -1.482 3.972 1.00 96.56 97 GLU A O 1
ATOM 822 N N . LEU A 1 98 ? 2.933 -1.699 1.765 1.00 97.00 98 LEU A N 1
ATOM 823 C CA . LEU A 1 98 ? 1.472 -1.680 1.803 1.00 97.00 98 LEU A CA 1
ATOM 824 C C . LEU A 1 98 ? 0.881 -2.897 2.525 1.00 97.00 98 LEU A C 1
ATOM 826 O O . LEU A 1 98 ? -0.055 -2.741 3.308 1.00 97.00 98 LEU A O 1
ATOM 830 N N . LYS A 1 99 ? 1.433 -4.092 2.300 1.00 96.50 99 LYS A N 1
ATOM 831 C CA . LYS A 1 99 ? 1.010 -5.314 2.996 1.00 96.50 99 LYS A CA 1
ATOM 832 C C . LYS A 1 99 ? 1.288 -5.244 4.488 1.00 96.50 99 LYS A C 1
ATOM 834 O O . LYS A 1 99 ? 0.432 -5.638 5.270 1.00 96.50 99 LYS A O 1
ATOM 839 N N . GLU A 1 100 ? 2.445 -4.721 4.883 1.00 96.69 100 GLU A N 1
ATOM 840 C CA . GLU A 1 100 ? 2.783 -4.505 6.293 1.00 96.69 100 GLU A CA 1
ATOM 841 C C . GLU A 1 100 ? 1.801 -3.534 6.961 1.00 96.69 100 GLU A C 1
ATOM 843 O O . GLU A 1 100 ? 1.300 -3.814 8.050 1.00 96.69 100 GLU A O 1
ATOM 848 N N . LEU A 1 101 ? 1.455 -2.432 6.283 1.00 96.00 101 LEU A N 1
ATOM 849 C CA . LEU A 1 101 ? 0.425 -1.506 6.762 1.00 96.00 101 LEU A CA 1
ATOM 850 C C . LEU A 1 101 ? -0.941 -2.190 6.873 1.00 96.00 101 LEU A C 1
ATOM 852 O O . LEU A 1 101 ? -1.622 -2.044 7.885 1.00 96.00 101 LEU A O 1
ATOM 856 N N . ASN A 1 102 ? -1.346 -2.948 5.855 1.00 97.44 102 ASN A N 1
ATOM 857 C CA . ASN A 1 102 ? -2.622 -3.661 5.847 1.00 97.44 102 ASN A CA 1
ATOM 858 C C . ASN A 1 102 ? -2.708 -4.705 6.962 1.00 97.44 102 ASN A C 1
ATOM 860 O O . ASN A 1 102 ? -3.759 -4.831 7.591 1.00 97.44 102 ASN A O 1
ATOM 864 N N . GLU A 1 103 ? -1.615 -5.410 7.236 1.00 96.62 103 GLU A N 1
ATOM 865 C CA . GLU A 1 103 ? -1.509 -6.368 8.332 1.00 96.62 103 GLU A CA 1
ATOM 866 C C . GLU A 1 103 ? -1.630 -5.671 9.697 1.00 96.62 103 GLU A C 1
ATOM 868 O O . GLU A 1 103 ? -2.400 -6.120 10.548 1.00 96.62 103 GLU A O 1
ATOM 873 N N . ASP A 1 104 ? -0.967 -4.527 9.899 1.00 95.56 104 ASP A N 1
ATOM 874 C CA . ASP A 1 104 ? -1.124 -3.735 11.127 1.00 95.56 104 ASP A CA 1
ATOM 875 C C . ASP A 1 104 ? -2.579 -3.273 11.322 1.00 95.56 104 ASP A C 1
ATOM 877 O O . ASP A 1 104 ? -3.174 -3.481 12.385 1.00 95.56 104 ASP A O 1
ATOM 881 N N . LEU A 1 105 ? -3.211 -2.715 10.280 1.00 95.06 105 LEU A N 1
ATOM 882 C CA . LEU A 1 105 ? -4.612 -2.288 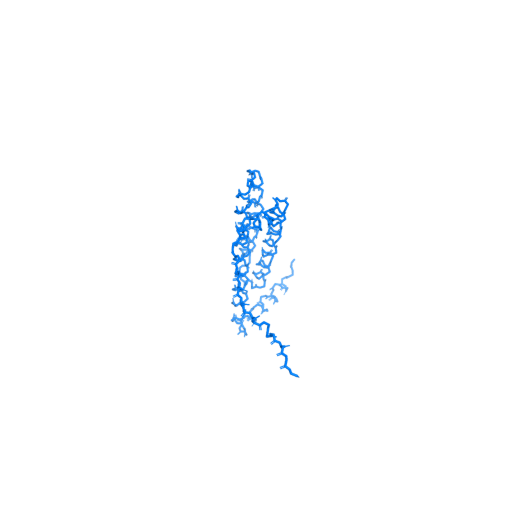10.352 1.00 95.06 105 LEU A CA 1
ATOM 883 C C . LEU A 1 105 ? -5.562 -3.464 10.616 1.00 95.06 105 LEU A C 1
ATOM 885 O O . LEU A 1 105 ? -6.506 -3.330 11.402 1.00 95.06 105 LEU A O 1
ATOM 889 N N . TYR A 1 106 ? -5.307 -4.619 10.000 1.00 94.25 106 TYR A N 1
ATOM 890 C CA . TYR A 1 106 ? -6.0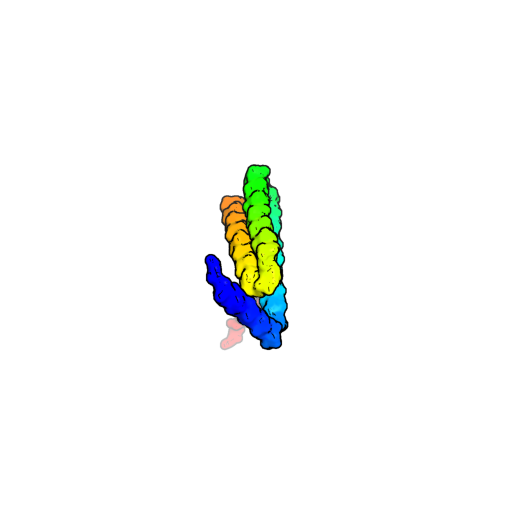60 -5.846 10.242 1.00 94.25 106 TYR A CA 1
ATOM 891 C C . TYR A 1 106 ? -5.970 -6.272 11.712 1.00 94.25 106 TYR A C 1
ATOM 893 O O . TYR A 1 106 ? -6.996 -6.536 12.343 1.00 94.25 106 TYR A O 1
ATOM 901 N N . GLN A 1 107 ? -4.769 -6.266 12.295 1.00 93.75 107 GLN A N 1
ATOM 902 C CA . GLN A 1 107 ? -4.568 -6.595 13.707 1.00 93.75 107 GLN A CA 1
ATOM 903 C C . GLN A 1 107 ? -5.255 -5.589 14.639 1.00 93.75 107 GLN A C 1
ATOM 905 O O . GLN A 1 107 ? -5.818 -5.983 15.663 1.00 93.75 107 GLN A O 1
ATOM 910 N N . ARG A 1 108 ? -5.260 -4.293 14.298 1.00 92.94 108 ARG A N 1
ATOM 911 C CA . ARG A 1 108 ? -6.008 -3.270 15.055 1.00 92.94 108 ARG A CA 1
ATOM 912 C C . ARG A 1 108 ? -7.524 -3.521 14.996 1.00 92.94 108 ARG A C 1
ATOM 914 O O . ARG A 1 108 ? -8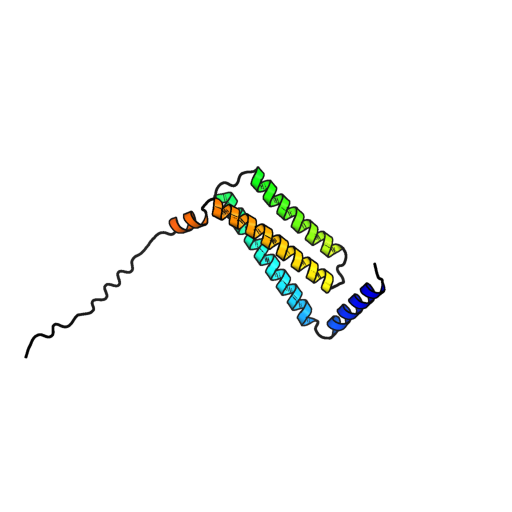.196 -3.381 16.020 1.00 92.94 108 ARG A O 1
ATOM 921 N N . LEU A 1 109 ? -8.063 -3.925 13.841 1.00 92.56 109 LEU A N 1
ATOM 922 C CA . LEU A 1 109 ? -9.478 -4.300 13.685 1.00 92.56 109 LEU A CA 1
ATOM 923 C C . LEU A 1 109 ? -9.838 -5.542 14.505 1.00 92.56 109 LEU A C 1
ATOM 925 O O . LEU A 1 109 ? -10.872 -5.561 15.182 1.00 92.56 109 LEU A O 1
ATOM 929 N N . ASP A 1 110 ? -8.981 -6.561 14.466 1.00 90.81 110 ASP A N 1
ATOM 930 C CA . ASP A 1 110 ? -9.184 -7.817 15.186 1.00 90.81 110 ASP A CA 1
ATOM 931 C C . ASP A 1 110 ? -9.168 -7.610 16.706 1.00 90.81 110 ASP A C 1
ATOM 933 O O . ASP A 1 110 ? -10.115 -7.996 17.394 1.00 90.81 110 ASP A O 1
ATOM 937 N N . LYS A 1 111 ? -8.186 -6.859 17.228 1.00 89.94 111 LYS A N 1
ATOM 938 C CA . LYS A 1 111 ? -8.103 -6.481 18.654 1.00 89.94 111 LYS A CA 1
ATOM 939 C C . LYS A 1 111 ? -9.353 -5.760 19.163 1.00 89.94 111 LYS A C 1
ATOM 941 O O . LYS A 1 111 ? -9.704 -5.880 20.334 1.00 89.94 111 LYS A O 1
ATOM 946 N N . ARG A 1 112 ? -10.037 -5.009 18.297 1.00 88.44 112 ARG A N 1
ATOM 947 C CA . ARG A 1 112 ? -11.275 -4.280 18.633 1.00 88.44 112 ARG A CA 1
ATOM 948 C C . ARG A 1 112 ? -12.541 -5.133 18.457 1.00 88.44 112 ARG A C 1
ATOM 950 O O . ARG A 1 112 ? -13.656 -4.658 18.706 1.00 88.44 112 ARG A O 1
ATOM 957 N N . GLY A 1 113 ? -12.377 -6.396 18.063 1.00 83.69 113 GLY A N 1
ATOM 958 C CA . GLY A 1 113 ? -13.446 -7.371 17.884 1.00 83.69 113 GLY A CA 1
ATOM 959 C C . GLY A 1 113 ? -14.319 -7.094 16.664 1.00 83.69 113 GLY A C 1
ATOM 960 O O . GLY A 1 113 ? -15.464 -7.546 16.638 1.00 83.69 113 GLY A O 1
ATOM 961 N N . TYR A 1 114 ? -13.821 -6.347 15.670 1.00 83.00 114 TYR A N 1
ATOM 962 C CA . TYR A 1 114 ? -14.603 -5.981 14.485 1.00 83.00 114 TYR A CA 1
ATOM 963 C C . TYR A 1 114 ? -15.150 -7.223 13.770 1.00 83.00 114 TYR A C 1
ATOM 965 O O . TYR A 1 114 ? -16.348 -7.319 13.512 1.00 83.00 114 TYR A O 1
ATOM 973 N N . TRP A 1 115 ? -14.307 -8.234 13.545 1.00 77.31 115 TRP A N 1
ATOM 974 C CA . TRP A 1 115 ? -14.706 -9.481 12.883 1.00 77.31 115 TRP A CA 1
ATOM 975 C C . TRP A 1 115 ? -15.755 -10.280 13.670 1.00 77.31 115 TRP A C 1
ATOM 977 O O . TRP A 1 115 ? -16.618 -10.928 13.074 1.00 77.31 115 TRP A O 1
ATOM 987 N N . GLY A 1 116 ? -15.719 -10.199 15.004 1.00 69.50 116 GLY A N 1
ATOM 988 C CA . GLY A 1 116 ? -16.731 -10.785 15.882 1.00 69.50 116 GLY A CA 1
ATOM 989 C C . GLY A 1 116 ? -18.070 -10.044 15.819 1.00 69.50 116 GLY A C 1
ATOM 990 O O . GLY A 1 116 ? -19.114 -10.688 15.727 1.00 69.50 116 GLY A O 1
ATOM 991 N N . ARG A 1 117 ? -18.051 -8.702 15.794 1.00 62.84 117 ARG A N 1
ATOM 992 C CA . ARG A 1 117 ? -19.262 -7.865 15.679 1.00 62.84 117 ARG A CA 1
ATOM 993 C C . ARG A 1 117 ? -19.938 -8.004 14.320 1.00 62.84 117 ARG A C 1
ATOM 995 O O . ARG A 1 117 ? -21.134 -8.252 14.276 1.00 62.84 117 ARG A O 1
ATOM 1002 N N . VAL A 1 118 ? -19.177 -7.985 13.224 1.00 62.69 118 VAL A N 1
ATOM 1003 C CA . VAL A 1 118 ? -19.712 -8.208 11.865 1.00 62.69 118 VAL A CA 1
ATOM 1004 C C . VAL A 1 118 ? -20.371 -9.586 11.734 1.00 62.69 118 VAL A C 1
ATOM 1006 O O . VAL A 1 118 ? -21.356 -9.740 11.013 1.00 62.69 118 VAL A O 1
ATOM 1009 N N . ARG A 1 119 ? -19.858 -10.608 12.435 1.00 59.53 119 ARG A N 1
ATOM 1010 C CA . ARG A 1 119 ? -20.480 -11.941 12.462 1.00 59.53 119 ARG A CA 1
ATOM 1011 C C . ARG A 1 119 ? -21.796 -11.953 13.251 1.00 59.53 119 ARG A C 1
ATOM 1013 O O . ARG A 1 119 ? -22.694 -12.692 12.865 1.00 59.53 119 ARG A O 1
ATOM 1020 N N . ALA A 1 120 ? -21.911 -11.150 14.308 1.00 58.06 120 ALA A N 1
ATOM 1021 C CA . ALA A 1 120 ? -23.126 -11.016 15.116 1.00 58.06 120 ALA A CA 1
ATOM 1022 C C . ALA A 1 120 ? -24.198 -10.120 14.463 1.00 58.06 120 ALA A C 1
ATOM 1024 O O . ALA A 1 120 ? -25.385 -10.332 14.682 1.00 58.06 120 ALA A O 1
ATOM 1025 N N . GLU A 1 121 ? -23.790 -9.146 13.646 1.00 55.78 121 GLU A N 1
ATOM 1026 C CA . GLU A 1 121 ? -24.679 -8.229 12.917 1.00 55.78 121 GLU A CA 1
ATOM 1027 C C . GLU A 1 121 ? -25.242 -8.818 11.618 1.00 55.78 121 GLU A C 1
ATOM 1029 O O . GLU A 1 121 ? -26.155 -8.237 11.029 1.00 55.78 121 GLU A O 1
ATOM 1034 N N . ARG A 1 122 ? -24.758 -9.985 11.163 1.00 44.97 122 ARG A N 1
ATOM 1035 C CA . ARG A 1 122 ? -25.484 -10.741 10.137 1.00 44.97 122 ARG A CA 1
ATOM 1036 C C . ARG A 1 122 ? -26.792 -11.226 10.761 1.00 44.97 122 ARG A C 1
ATOM 1038 O O . ARG A 1 122 ? -26.727 -12.038 11.686 1.00 44.97 122 ARG A O 1
ATOM 1045 N N . PRO A 1 123 ? -27.966 -10.785 10.276 1.00 43.78 123 PRO A N 1
ATOM 1046 C CA . PRO A 1 123 ? -29.210 -11.359 10.741 1.00 43.78 123 PRO A CA 1
ATOM 1047 C C . PRO A 1 123 ? -29.161 -12.857 10.453 1.00 43.78 123 PRO A C 1
ATOM 1049 O O . PRO A 1 123 ? -28.966 -13.288 9.315 1.00 43.78 123 PRO A O 1
ATOM 1052 N N . VAL A 1 124 ? -29.333 -13.653 11.504 1.00 54.66 124 VAL A N 1
ATOM 1053 C CA . VAL A 1 124 ? -29.803 -15.026 11.370 1.00 54.66 124 VAL A CA 1
ATOM 1054 C C . VAL A 1 124 ? -31.243 -14.914 10.869 1.00 54.66 124 VAL A C 1
ATOM 1056 O O . VAL A 1 124 ? -32.186 -14.815 11.644 1.00 54.66 124 VAL A O 1
ATOM 1059 N N . GLY A 1 125 ? -31.404 -14.818 9.557 1.00 47.38 125 GLY A N 1
ATOM 1060 C CA . GLY A 1 125 ? -32.680 -14.900 8.863 1.00 47.38 125 GLY A CA 1
ATOM 1061 C C . GLY A 1 125 ? -32.403 -15.591 7.534 1.00 47.38 125 GLY A C 1
ATOM 1062 O O . GLY A 1 125 ? -31.515 -15.163 6.809 1.00 47.38 125 GLY A O 1
ATOM 1063 N N . SER A 1 126 ? -33.038 -16.693 7.173 1.00 42.22 126 SER A N 1
ATOM 1064 C CA . SER A 1 126 ? -34.282 -17.295 7.646 1.00 42.22 126 SER A CA 1
ATOM 1065 C C . SER A 1 126 ? -34.175 -18.805 7.475 1.00 42.22 126 SER A C 1
ATOM 1067 O O . SER A 1 126 ? -33.587 -19.261 6.495 1.00 42.22 126 SER A O 1
ATOM 1069 N N . GLY A 1 127 ? -34.762 -19.569 8.396 1.00 50.00 127 GLY A N 1
ATOM 1070 C CA . GLY A 1 127 ? -35.003 -20.986 8.166 1.00 50.00 127 GLY A CA 1
ATOM 1071 C C . GLY A 1 127 ? -35.733 -21.186 6.842 1.00 50.00 127 GLY A C 1
ATOM 1072 O O . GLY A 1 127 ? -36.796 -20.614 6.614 1.00 50.00 127 GLY A O 1
ATOM 1073 N N . SER A 1 128 ? -35.138 -21.996 5.980 1.00 40.03 128 SER A N 1
ATOM 1074 C CA . SER A 1 128 ? -35.903 -22.866 5.106 1.00 40.03 128 SER A CA 1
ATOM 1075 C C . SER A 1 128 ? -36.163 -24.116 5.936 1.00 40.03 128 SER A C 1
ATOM 1077 O O . SER A 1 128 ? -35.326 -25.014 6.009 1.00 40.03 128 SER A O 1
ATOM 1079 N N . GLU A 1 129 ? -37.288 -24.123 6.653 1.00 46.31 129 GLU A N 1
ATOM 1080 C CA . GLU A 1 129 ? -38.004 -25.374 6.887 1.00 46.31 129 GLU A CA 1
ATOM 1081 C C . GLU A 1 129 ? -38.388 -25.890 5.500 1.00 46.31 129 GLU A C 1
ATOM 1083 O O . GLU A 1 129 ? -39.445 -25.567 4.961 1.00 46.31 129 GLU A O 1
ATOM 1088 N N . ASP A 1 130 ? -37.482 -26.649 4.890 1.00 42.44 130 ASP A N 1
ATOM 1089 C CA . ASP A 1 130 ? -37.864 -27.613 3.877 1.00 42.44 130 ASP A CA 1
ATOM 1090 C C . ASP A 1 130 ? -38.589 -28.733 4.623 1.00 42.44 130 ASP A C 1
ATOM 1092 O O . ASP A 1 130 ? -38.021 -29.754 5.013 1.00 42.44 130 ASP A O 1
ATOM 1096 N N . ASP A 1 131 ? -39.874 -28.474 4.858 1.00 44.97 131 ASP A N 1
ATOM 1097 C CA . ASP A 1 131 ? -40.915 -29.447 5.147 1.00 44.97 131 ASP A CA 1
ATOM 1098 C C . ASP A 1 131 ? -41.074 -30.327 3.893 1.00 44.97 131 ASP A C 1
ATOM 1100 O O . ASP A 1 131 ? -42.025 -30.226 3.116 1.00 44.97 131 ASP A O 1
ATOM 1104 N N . VAL A 1 132 ? -40.061 -31.154 3.618 1.00 44.53 132 VAL A N 1
ATOM 1105 C CA . VAL A 1 132 ? -40.163 -32.247 2.655 1.00 44.53 132 VAL A CA 1
ATOM 1106 C C . VAL A 1 132 ? -40.761 -33.411 3.416 1.00 44.53 132 VAL A C 1
ATOM 1108 O O . VAL A 1 132 ? -40.074 -34.205 4.059 1.00 44.53 132 VAL A O 1
ATOM 1111 N N . GLY A 1 133 ? -42.087 -33.489 3.335 1.00 43.41 133 GLY A N 1
ATOM 1112 C CA . GLY A 1 133 ? -42.825 -34.702 3.619 1.00 43.41 133 GLY A CA 1
ATOM 1113 C C . GLY A 1 133 ? -42.288 -35.842 2.760 1.00 43.41 133 GLY A C 1
ATOM 1114 O O . GLY A 1 133 ? -42.694 -36.012 1.614 1.00 43.41 133 GLY A O 1
ATOM 1115 N N . GLU A 1 134 ? -41.404 -36.650 3.332 1.00 42.62 134 GLU A N 1
ATOM 1116 C CA . GLU A 1 134 ? -41.075 -37.967 2.809 1.00 42.62 134 GLU A CA 1
ATOM 1117 C C . GLU A 1 134 ? -41.797 -39.014 3.656 1.00 42.62 134 GLU A C 1
ATOM 1119 O O . GLU A 1 134 ? -41.410 -39.375 4.769 1.00 42.62 134 GLU A O 1
ATOM 1124 N N . GLN A 1 135 ? -42.928 -39.454 3.100 1.00 41.97 135 GLN A N 1
ATOM 1125 C CA . GLN A 1 135 ? -43.687 -40.630 3.500 1.00 41.97 135 GLN A CA 1
ATOM 1126 C C . GLN A 1 135 ? -42.747 -41.800 3.806 1.00 41.97 135 GLN A C 1
ATOM 1128 O O . GLN A 1 135 ? -42.254 -42.474 2.902 1.00 41.97 135 GLN A O 1
ATOM 1133 N N . THR A 1 136 ? -42.565 -42.117 5.086 1.00 43.50 136 THR A N 1
ATOM 1134 C CA . THR A 1 136 ? -42.085 -43.445 5.460 1.00 43.50 136 THR A CA 1
ATOM 1135 C C . THR A 1 136 ? -43.271 -44.399 5.360 1.00 43.50 136 THR A C 1
ATOM 1137 O O . THR A 1 136 ? -44.185 -44.394 6.184 1.00 43.50 136 THR A O 1
ATOM 1140 N N . VAL A 1 137 ? -43.284 -45.161 4.269 1.00 49.19 137 VAL A N 1
ATOM 1141 C CA . VAL A 1 137 ? -44.261 -46.199 3.946 1.00 49.19 137 VAL A CA 1
ATOM 1142 C C . VAL A 1 137 ? -44.383 -47.188 5.109 1.00 49.19 137 VAL A C 1
ATOM 1144 O O . VAL A 1 137 ? -43.449 -47.918 5.438 1.00 49.19 137 VAL A O 1
ATOM 1147 N N . LEU A 1 138 ? -45.579 -47.226 5.700 1.00 40.75 138 LEU A N 1
ATOM 1148 C CA . LEU A 1 138 ? -46.092 -48.329 6.506 1.00 40.75 138 LEU A CA 1
ATOM 1149 C C . LEU A 1 138 ? -46.079 -49.611 5.659 1.00 40.75 138 LEU A C 1
ATOM 1151 O O . LEU A 1 138 ? -46.958 -49.821 4.826 1.00 40.75 138 LEU A O 1
ATOM 1155 N N . LEU A 1 139 ? -45.100 -50.485 5.885 1.00 45.62 139 LEU A N 1
ATOM 1156 C CA . LEU A 1 139 ? -45.189 -51.888 5.483 1.00 45.62 139 LEU A CA 1
ATOM 1157 C C . LEU A 1 139 ? -45.938 -52.657 6.573 1.00 45.62 139 LEU A C 1
ATOM 1159 O O . LEU A 1 139 ? -45.351 -53.260 7.469 1.00 45.62 139 LEU A O 1
ATOM 1163 N N . THR A 1 140 ? -47.265 -52.624 6.481 1.00 44.34 140 THR A N 1
ATOM 1164 C CA . THR A 1 140 ? -48.156 -53.593 7.113 1.00 44.34 140 THR A CA 1
ATOM 1165 C C . THR A 1 140 ? -48.636 -54.609 6.074 1.00 44.34 140 THR A C 1
ATOM 1167 O O . THR A 1 140 ? -49.359 -54.273 5.144 1.00 44.34 140 THR A O 1
ATOM 1170 N N . GLY A 1 141 ? -48.283 -55.877 6.302 1.00 42.12 141 GLY A N 1
ATOM 1171 C CA . GLY A 1 141 ? -49.165 -57.022 6.057 1.00 42.12 141 GLY A CA 1
ATOM 1172 C C . GLY A 1 141 ? -49.061 -57.748 4.712 1.00 42.12 141 GLY A C 1
ATOM 1173 O O . GLY A 1 141 ? -49.711 -57.363 3.743 1.00 42.12 141 GLY A O 1
ATOM 1174 N N . LYS A 1 142 ? -48.408 -58.915 4.722 1.00 37.00 142 LYS A N 1
ATOM 1175 C CA . LYS A 1 142 ? -49.078 -60.228 4.640 1.00 37.00 142 LYS A CA 1
ATOM 1176 C C . LYS A 1 142 ? -48.110 -61.365 4.938 1.00 37.00 142 LYS A C 1
ATOM 1178 O O . LYS A 1 142 ? -46.947 -61.266 4.501 1.00 37.00 142 LYS A O 1
#

Organism: Pyricularia grisea (NCBI:txid148305)